Protein AF-A0A6G3WM19-F1 (afdb_monomer_lite)

Structure (mmCIF, N/CA/C/O backbone):
data_AF-A0A6G3WM19-F1
#
_entry.id   AF-A0A6G3WM19-F1
#
loop_
_atom_site.group_PDB
_atom_site.id
_atom_site.type_symbol
_atom_site.label_atom_id
_atom_site.label_alt_id
_atom_site.label_comp_id
_atom_site.label_asym_id
_atom_site.label_entity_id
_atom_site.label_seq_id
_atom_site.pdbx_PDB_ins_code
_atom_site.Cartn_x
_atom_site.Cartn_y
_atom_site.Cartn_z
_atom_site.occupancy
_atom_site.B_iso_or_equiv
_atom_site.auth_seq_id
_atom_site.auth_comp_id
_atom_site.auth_asym_id
_atom_site.auth_atom_id
_atom_site.pdbx_PDB_model_num
ATOM 1 N N . MET A 1 1 ? -0.258 9.817 -3.723 1.00 59.47 1 MET A N 1
ATOM 2 C CA . MET A 1 1 ? -0.788 8.672 -2.951 1.00 59.47 1 MET A CA 1
ATOM 3 C C . MET A 1 1 ? 0.342 7.672 -2.833 1.00 59.47 1 MET A C 1
ATOM 5 O O . MET A 1 1 ? 1.049 7.519 -3.818 1.00 59.47 1 MET A O 1
ATOM 9 N N . THR A 1 2 ? 0.588 7.080 -1.664 1.00 74.44 2 THR A N 1
ATOM 10 C CA . THR A 1 2 ? 1.709 6.129 -1.535 1.00 74.44 2 THR A CA 1
ATOM 11 C C . THR A 1 2 ? 1.338 4.825 -2.231 1.00 74.44 2 THR A C 1
ATOM 13 O O . THR A 1 2 ? 0.233 4.331 -2.022 1.00 74.44 2 THR A O 1
ATOM 16 N N . GLU A 1 3 ? 2.239 4.290 -3.051 1.00 81.25 3 GLU A N 1
ATOM 17 C CA . GLU A 1 3 ? 2.021 3.036 -3.782 1.00 81.25 3 GLU A CA 1
ATOM 18 C C . GLU A 1 3 ? 2.201 1.793 -2.903 1.00 81.25 3 GLU A C 1
ATOM 20 O O . GLU A 1 3 ? 1.558 0.776 -3.149 1.00 81.25 3 GLU A O 1
ATOM 25 N N . PHE A 1 4 ? 3.006 1.903 -1.841 1.00 87.62 4 PHE A N 1
ATOM 26 C CA . PHE A 1 4 ? 3.372 0.804 -0.949 1.00 87.62 4 PHE A CA 1
ATOM 27 C C . PHE A 1 4 ? 3.050 1.087 0.523 1.00 87.62 4 PHE A C 1
ATOM 29 O O . PHE A 1 4 ? 3.180 2.217 0.998 1.00 87.62 4 PHE A O 1
ATOM 36 N N . SER A 1 5 ? 2.716 0.047 1.288 1.00 91.31 5 SER A N 1
ATOM 37 C CA . SER A 1 5 ? 2.587 0.118 2.745 1.00 91.31 5 SER A CA 1
ATOM 38 C C . SER A 1 5 ? 2.879 -1.226 3.420 1.00 91.31 5 SER A C 1
ATOM 40 O O . SER A 1 5 ? 2.815 -2.292 2.806 1.00 91.31 5 SER A O 1
ATOM 42 N N . SER A 1 6 ? 3.186 -1.197 4.720 1.00 85.19 6 SER A N 1
ATOM 43 C CA . SER A 1 6 ? 3.525 -2.386 5.521 1.00 85.19 6 SER A CA 1
ATOM 44 C C . SER A 1 6 ? 2.405 -3.439 5.557 1.00 85.19 6 SER A C 1
ATOM 46 O O . SER A 1 6 ? 2.663 -4.644 5.665 1.00 85.19 6 SER A O 1
ATOM 48 N N . THR A 1 7 ? 1.152 -2.999 5.438 1.00 92.94 7 THR A N 1
ATOM 49 C CA . THR A 1 7 ? -0.041 -3.855 5.425 1.00 92.94 7 THR A CA 1
ATOM 50 C C . THR A 1 7 ? -0.666 -4.000 4.037 1.00 92.94 7 THR A C 1
ATOM 52 O O . THR A 1 7 ? -1.570 -4.821 3.878 1.00 92.94 7 THR A O 1
ATOM 55 N N . GLY A 1 8 ? -0.199 -3.237 3.045 1.00 93.88 8 GLY A N 1
ATOM 56 C CA . GLY A 1 8 ? -0.819 -3.112 1.722 1.00 93.88 8 GLY A CA 1
ATOM 57 C C . GLY A 1 8 ? -2.041 -2.191 1.704 1.00 93.88 8 GLY A C 1
ATOM 58 O O . GLY A 1 8 ? -2.777 -2.152 0.718 1.00 93.88 8 GLY A O 1
ATOM 59 N N . TRP A 1 9 ? -2.278 -1.457 2.792 1.00 95.75 9 TRP A N 1
ATOM 60 C CA . TRP A 1 9 ? -3.373 -0.506 2.935 1.00 95.75 9 TRP A CA 1
ATOM 61 C C . TRP A 1 9 ? -2.895 0.843 3.463 1.00 95.75 9 TRP A C 1
ATOM 63 O O . TRP A 1 9 ? -1.993 0.935 4.301 1.00 95.75 9 TRP A O 1
ATOM 73 N N . ILE A 1 10 ? -3.560 1.894 3.000 1.00 96.94 10 ILE A N 1
ATOM 74 C CA . ILE A 1 10 ? -3.472 3.248 3.543 1.00 96.94 10 ILE A CA 1
ATOM 75 C C . ILE A 1 10 ? -4.869 3.717 3.948 1.00 96.94 10 ILE A C 1
ATOM 77 O O . ILE A 1 10 ? -5.875 3.349 3.336 1.00 96.94 10 ILE A O 1
ATOM 81 N N . ALA A 1 11 ? -4.934 4.542 4.984 1.00 96.94 11 ALA A N 1
ATOM 82 C CA . ALA A 1 11 ? -6.136 5.254 5.379 1.00 96.94 11 ALA A CA 1
ATOM 83 C C . ALA A 1 11 ? -6.139 6.641 4.732 1.00 96.94 11 ALA A C 1
ATOM 85 O O . ALA A 1 11 ? -5.166 7.391 4.851 1.00 96.94 11 ALA A O 1
ATOM 86 N N . LEU A 1 12 ? -7.235 6.978 4.055 1.00 97.12 12 LEU A N 1
ATOM 87 C CA . LEU A 1 12 ? -7.467 8.293 3.475 1.00 97.12 12 LEU A CA 1
ATOM 88 C C . LEU A 1 12 ? -8.371 9.107 4.398 1.00 97.12 12 LEU A C 1
ATOM 90 O O . LEU A 1 12 ? -9.450 8.655 4.791 1.00 97.12 12 LEU A O 1
ATOM 94 N N . PHE A 1 13 ? -7.922 10.317 4.698 1.00 96.44 13 PHE A N 1
ATOM 95 C CA . PHE A 1 13 ? -8.639 11.337 5.447 1.00 96.44 13 PHE A CA 1
ATOM 96 C C . PHE A 1 13 ? -8.851 12.557 4.545 1.00 96.44 13 PHE A C 1
ATOM 98 O O . PHE A 1 13 ? -8.237 12.659 3.483 1.00 96.44 13 PHE A O 1
ATOM 105 N N . SER A 1 14 ? -9.676 13.512 4.969 1.00 96.19 14 SER A N 1
ATOM 106 C CA . SER A 1 14 ? -10.016 14.684 4.146 1.00 96.19 14 SER A CA 1
ATOM 107 C C . SER A 1 14 ? -8.814 15.459 3.600 1.00 96.19 14 SER A C 1
ATOM 109 O O . SER A 1 14 ? -8.828 15.834 2.433 1.00 96.19 14 SER A O 1
ATOM 111 N N . ASN A 1 15 ? -7.768 15.660 4.409 1.00 93.81 15 ASN A N 1
ATOM 112 C CA . ASN A 1 15 ? -6.598 16.466 4.026 1.00 93.81 15 ASN A CA 1
ATOM 113 C C . ASN A 1 15 ? -5.265 15.717 4.160 1.00 93.81 15 ASN A C 1
ATOM 115 O O . ASN A 1 15 ? -4.201 16.327 4.079 1.00 93.81 15 ASN A O 1
ATOM 119 N N . ARG A 1 16 ? -5.299 14.409 4.431 1.00 93.81 16 ARG A N 1
ATOM 120 C CA . ARG A 1 16 ? -4.088 13.615 4.664 1.00 93.81 16 ARG A CA 1
ATOM 121 C C . ARG A 1 16 ? -4.323 12.140 4.384 1.00 93.81 16 ARG A C 1
ATOM 123 O O . ARG A 1 16 ? -5.450 11.665 4.307 1.00 93.81 16 ARG A O 1
ATOM 130 N N . GLN A 1 17 ? -3.229 11.406 4.313 1.00 94.69 17 GLN A N 1
ATOM 131 C CA . GLN A 1 17 ? -3.211 9.950 4.276 1.00 94.69 17 GLN A CA 1
ATOM 132 C C . GLN A 1 17 ? -2.275 9.437 5.372 1.00 94.69 17 GLN A C 1
ATOM 134 O O . GLN A 1 17 ? -1.358 10.150 5.782 1.00 94.69 17 GLN A O 1
ATOM 139 N N . ALA A 1 18 ? -2.498 8.215 5.841 1.00 94.19 18 ALA A N 1
ATOM 140 C CA . ALA A 1 18 ? -1.597 7.531 6.764 1.00 94.19 18 ALA A CA 1
ATOM 141 C C . ALA A 1 18 ? -1.474 6.055 6.383 1.00 94.19 18 ALA A C 1
ATOM 143 O O . ALA A 1 18 ? -2.428 5.464 5.871 1.00 94.19 18 ALA A O 1
ATOM 144 N N . ASN A 1 19 ? -0.319 5.452 6.657 1.00 94.50 19 ASN A N 1
ATOM 145 C CA . ASN A 1 19 ? -0.174 4.006 6.549 1.00 94.50 19 ASN A CA 1
ATOM 146 C C . ASN A 1 19 ? -1.084 3.325 7.570 1.00 94.50 19 ASN A C 1
ATOM 148 O O . ASN A 1 19 ? -1.183 3.759 8.720 1.00 94.50 19 ASN A O 1
ATOM 152 N N . VAL A 1 20 ? -1.750 2.253 7.144 1.00 96.31 20 VAL A N 1
ATOM 153 C CA . VAL A 1 20 ? -2.355 1.327 8.096 1.00 96.31 20 VAL A CA 1
ATOM 154 C C . VAL A 1 20 ? -1.227 0.478 8.661 1.00 96.31 20 VAL A C 1
ATOM 156 O O . VAL A 1 20 ? -0.579 -0.259 7.921 1.00 96.31 20 VAL A O 1
ATOM 159 N N . GLU A 1 21 ? -1.003 0.581 9.965 1.00 95.62 21 GLU A N 1
ATOM 160 C CA . GLU A 1 21 ? 0.080 -0.122 10.664 1.00 95.62 21 GLU A CA 1
ATOM 161 C C . GLU A 1 21 ? -0.348 -1.509 11.150 1.00 95.62 21 GLU A C 1
ATOM 163 O O . GLU A 1 21 ? 0.474 -2.366 11.470 1.00 95.62 21 GLU A O 1
ATOM 168 N N . GLY A 1 22 ? -1.655 -1.761 11.189 1.00 95.69 22 GLY A N 1
ATOM 169 C CA . GLY A 1 22 ? -2.196 -3.042 11.599 1.00 95.69 22 GLY A CA 1
ATOM 170 C C . GLY A 1 22 ? -3.712 -3.043 11.661 1.00 95.69 22 GLY A C 1
ATOM 171 O O . GLY A 1 22 ? -4.386 -2.135 11.176 1.00 95.69 22 GLY A O 1
ATOM 172 N N . TRP A 1 23 ? -4.241 -4.088 12.284 1.00 97.00 23 TRP A N 1
ATOM 173 C CA . TRP A 1 23 ? -5.670 -4.303 12.440 1.00 97.00 23 TRP A CA 1
ATOM 174 C C . TRP A 1 23 ? -5.957 -4.655 13.888 1.00 97.00 23 TRP A C 1
ATOM 176 O O . TRP A 1 23 ? -5.273 -5.503 14.465 1.00 97.00 23 TRP A O 1
ATOM 186 N N . ASP A 1 24 ? -6.984 -4.037 14.456 1.00 96.62 24 ASP A N 1
A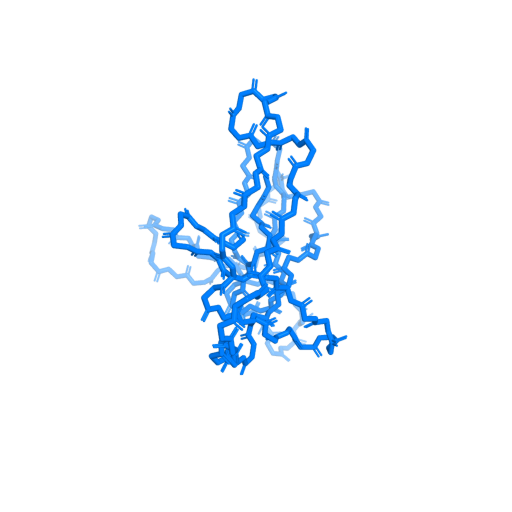TOM 187 C CA . ASP A 1 24 ? -7.496 -4.455 15.750 1.00 96.62 24 ASP A CA 1
ATOM 188 C C . ASP A 1 24 ? -7.997 -5.905 15.653 1.00 96.62 24 ASP A C 1
ATOM 190 O O . ASP A 1 24 ? -8.757 -6.263 14.750 1.00 96.62 24 ASP A O 1
ATOM 194 N N . LEU A 1 25 ? -7.544 -6.775 16.554 1.00 94.81 25 LEU A N 1
ATOM 195 C CA . LEU A 1 25 ? -7.795 -8.215 16.430 1.00 94.81 25 LEU A CA 1
ATOM 196 C C . LEU A 1 25 ? -9.247 -8.603 16.734 1.00 94.81 25 LEU A C 1
ATOM 198 O O . LEU A 1 25 ? -9.690 -9.664 16.288 1.00 94.81 25 LEU A O 1
ATOM 202 N N . VAL A 1 26 ? -9.976 -7.756 17.465 1.00 96.19 26 VAL A N 1
ATOM 203 C CA . VAL A 1 26 ? -11.354 -8.014 17.897 1.00 96.19 26 VAL A CA 1
ATOM 204 C C . VAL A 1 26 ? -12.341 -7.417 16.898 1.00 96.19 26 VAL A C 1
ATOM 206 O O . VAL A 1 26 ? -13.160 -8.129 16.325 1.00 96.19 26 VAL A O 1
ATOM 209 N N . THR A 1 27 ? -12.237 -6.115 16.659 1.00 96.31 27 THR A N 1
ATOM 210 C CA . THR A 1 27 ? -13.140 -5.333 15.806 1.00 96.31 27 THR A CA 1
ATOM 211 C C . THR A 1 27 ? -12.766 -5.385 14.328 1.00 96.31 27 THR A C 1
ATOM 213 O O . THR A 1 27 ? -13.589 -5.040 13.484 1.00 96.31 27 THR A O 1
ATOM 216 N N . ARG A 1 28 ? -11.539 -5.817 13.997 1.00 96.06 28 ARG A N 1
ATOM 217 C CA . ARG A 1 28 ? -10.986 -5.831 12.629 1.00 96.06 28 ARG A CA 1
ATOM 218 C C . ARG A 1 28 ? -10.910 -4.449 11.979 1.00 96.06 28 ARG A C 1
ATOM 220 O O . ARG A 1 28 ? -10.816 -4.352 10.759 1.00 96.06 28 ARG A O 1
ATOM 227 N N . ILE A 1 29 ? -10.908 -3.384 12.779 1.00 98.00 29 ILE A N 1
ATOM 228 C CA . ILE A 1 29 ? -10.747 -2.010 12.297 1.00 98.00 29 ILE A CA 1
ATOM 229 C C . ILE A 1 29 ? -9.265 -1.737 12.017 1.00 98.00 29 ILE A C 1
ATOM 231 O O . ILE A 1 29 ? -8.385 -2.176 12.760 1.00 98.00 29 ILE A O 1
ATOM 235 N N . ALA A 1 30 ? -8.987 -1.013 10.933 1.00 97.94 30 ALA A N 1
ATOM 236 C CA . ALA A 1 30 ? -7.639 -0.573 10.595 1.00 97.94 30 ALA A CA 1
ATOM 237 C C . ALA A 1 30 ? -7.085 0.379 11.664 1.00 97.94 30 ALA A C 1
ATOM 239 O O . ALA A 1 30 ? -7.787 1.271 12.145 1.00 97.94 30 ALA A O 1
ATOM 240 N N . LEU A 1 31 ? -5.810 0.206 11.994 1.00 98.06 31 LEU A N 1
ATOM 241 C CA . LEU A 1 31 ? -5.091 1.023 12.960 1.00 98.06 31 LEU A CA 1
ATOM 242 C C . LEU A 1 31 ? -4.084 1.920 12.245 1.00 98.06 31 LEU A C 1
ATOM 244 O O . LEU A 1 31 ? -3.332 1.458 11.387 1.00 98.06 31 LEU A O 1
ATOM 248 N N . VAL A 1 32 ? -4.046 3.191 12.631 1.00 96.94 32 VAL A N 1
ATOM 249 C CA . VAL A 1 32 ? -3.049 4.167 12.173 1.00 96.94 32 VAL A CA 1
ATOM 250 C C . VAL A 1 32 ? -2.253 4.684 13.363 1.00 96.94 32 VAL A C 1
ATOM 252 O O . VAL A 1 32 ? -2.748 4.690 14.493 1.00 96.94 32 VAL A O 1
ATOM 255 N N . ALA A 1 33 ? -1.018 5.117 13.121 1.00 96.19 33 ALA A N 1
ATOM 256 C CA . ALA A 1 33 ? -0.212 5.756 14.151 1.00 96.19 33 ALA A CA 1
ATOM 257 C C . ALA A 1 33 ? -0.774 7.144 14.509 1.00 96.19 33 ALA A C 1
ATOM 259 O O . ALA A 1 33 ? -0.908 8.018 13.650 1.00 96.19 33 ALA A O 1
ATOM 260 N N . ASP A 1 34 ? -1.064 7.354 15.791 1.00 94.81 34 ASP A N 1
ATOM 261 C CA . ASP A 1 34 ? -1.235 8.673 16.392 1.00 94.81 34 ASP A CA 1
ATOM 262 C C . ASP A 1 34 ? 0.154 9.173 16.814 1.00 94.81 34 ASP A C 1
ATOM 264 O O . ASP A 1 34 ? 0.708 8.736 17.825 1.00 94.81 34 ASP A O 1
ATOM 268 N N . THR A 1 35 ? 0.752 10.052 16.008 1.00 89.00 35 THR A N 1
ATOM 269 C CA . THR A 1 35 ? 2.126 10.536 16.219 1.00 89.00 35 THR A CA 1
ATOM 270 C C . THR A 1 35 ? 2.269 11.443 17.435 1.00 89.00 35 THR A C 1
ATOM 272 O O . THR A 1 35 ? 3.373 11.582 17.951 1.00 89.00 35 THR A O 1
ATOM 275 N N . GLU A 1 36 ? 1.182 12.059 17.903 1.00 91.94 36 GLU A N 1
ATOM 276 C CA . GLU A 1 36 ? 1.212 12.914 19.093 1.00 91.94 36 GLU A CA 1
ATOM 277 C C . GLU A 1 36 ? 1.264 12.073 20.367 1.00 91.94 36 GLU A C 1
ATOM 279 O O . GLU A 1 36 ? 1.945 12.424 21.330 1.00 91.94 36 GLU A O 1
ATOM 284 N N . LYS A 1 37 ? 0.550 10.944 20.369 1.00 92.56 37 LYS A N 1
ATOM 285 C CA . LYS A 1 37 ? 0.431 10.062 21.537 1.00 92.56 37 LYS A CA 1
ATOM 286 C C . LYS A 1 37 ? 1.354 8.849 21.491 1.00 92.56 37 LYS A C 1
ATOM 288 O O . LYS A 1 37 ? 1.499 8.173 22.504 1.00 92.56 37 LYS A O 1
ATOM 293 N N . GLY A 1 38 ? 1.953 8.555 20.338 1.00 93.75 38 GLY A N 1
ATOM 294 C CA . GLY A 1 38 ? 2.800 7.380 20.140 1.00 93.75 38 GLY A CA 1
ATOM 295 C C . GLY A 1 38 ? 2.037 6.060 20.280 1.00 93.75 38 GLY A C 1
ATOM 296 O O . GLY A 1 38 ? 2.604 5.073 20.740 1.00 93.75 38 GLY A O 1
ATOM 297 N N . VAL A 1 39 ? 0.748 6.039 19.925 1.00 95.94 39 VAL A N 1
ATOM 298 C CA . VAL A 1 39 ? -0.114 4.848 20.025 1.00 95.94 39 VAL A CA 1
ATOM 299 C C . VAL A 1 39 ? -0.774 4.530 18.691 1.00 95.94 39 VAL A C 1
ATOM 301 O O . VAL A 1 39 ? -0.931 5.396 17.834 1.00 95.94 39 VAL A O 1
ATOM 304 N N . LEU A 1 40 ? -1.198 3.279 18.524 1.00 96.75 40 LEU A N 1
ATOM 305 C CA . LEU A 1 40 ? -2.064 2.892 17.418 1.00 96.75 40 LEU A CA 1
ATOM 306 C C . LEU A 1 40 ? -3.517 3.204 17.768 1.00 96.75 40 LEU A C 1
ATOM 308 O O . LEU A 1 40 ? -3.990 2.828 18.841 1.00 96.75 40 LEU A O 1
ATOM 312 N N . LYS A 1 41 ? -4.222 3.870 16.854 1.00 97.12 41 LYS A N 1
ATOM 313 C CA . LYS A 1 41 ? -5.617 4.265 17.038 1.00 97.12 41 LYS A CA 1
ATOM 314 C C . LYS A 1 41 ? -6.484 3.778 15.869 1.00 97.12 41 LYS A C 1
ATOM 316 O O . LYS A 1 41 ? -6.035 3.850 14.720 1.00 97.12 41 LYS A O 1
ATOM 321 N N . PRO A 1 42 ? -7.710 3.291 16.127 1.00 97.88 42 PRO A N 1
ATOM 322 C CA . PRO A 1 42 ? -8.661 2.946 15.077 1.00 97.88 42 PRO A CA 1
ATOM 323 C C . PRO A 1 42 ? -8.945 4.122 14.144 1.00 97.88 42 PRO A C 1
ATOM 325 O O . PRO A 1 42 ? -9.166 5.247 14.592 1.00 97.88 42 PRO A O 1
ATOM 328 N N . VAL A 1 43 ? -9.007 3.859 12.837 1.00 97.69 43 VAL A N 1
ATOM 329 C CA . VAL A 1 43 ? -9.366 4.883 11.837 1.00 97.69 43 VAL A CA 1
ATOM 330 C C . VAL A 1 43 ? -10.752 5.485 12.080 1.00 97.69 43 VAL A C 1
ATOM 332 O O . VAL A 1 43 ? -10.974 6.652 11.781 1.00 97.69 43 VAL A O 1
ATOM 335 N N . THR A 1 44 ? -11.665 4.718 12.678 1.00 97.38 44 THR A N 1
ATOM 336 C CA . THR A 1 44 ? -13.023 5.155 13.033 1.00 97.38 44 THR A CA 1
ATOM 337 C C . THR A 1 44 ? -13.056 6.224 14.119 1.00 97.38 44 THR A C 1
ATOM 339 O O . THR A 1 44 ? -14.053 6.927 14.244 1.00 97.38 44 THR A O 1
ATOM 342 N N . ASP A 1 45 ? -11.975 6.384 14.883 1.00 96.81 45 ASP A N 1
ATOM 343 C CA . ASP A 1 45 ? -11.889 7.409 15.923 1.00 96.81 45 ASP A CA 1
ATOM 344 C C . ASP A 1 45 ? -11.458 8.777 15.366 1.00 96.81 45 ASP A C 1
ATOM 346 O O . ASP A 1 45 ? -11.213 9.716 16.134 1.00 96.81 45 ASP A O 1
ATOM 350 N N . TYR A 1 46 ? -11.285 8.882 14.048 1.00 96.12 46 TYR A N 1
ATOM 351 C CA . TYR A 1 46 ? -10.971 10.114 13.338 1.00 96.12 46 TYR A CA 1
ATOM 352 C C . TYR A 1 46 ? -12.202 10.544 12.531 1.00 96.12 46 TYR A C 1
ATOM 354 O O . TYR A 1 46 ? -12.556 9.872 11.561 1.00 96.12 46 TYR A O 1
ATOM 362 N N . PRO A 1 47 ? -12.862 11.660 12.893 1.00 96.12 47 PRO A N 1
ATOM 363 C CA . PRO A 1 47 ? -14.067 12.122 12.200 1.00 96.12 47 PRO A CA 1
ATO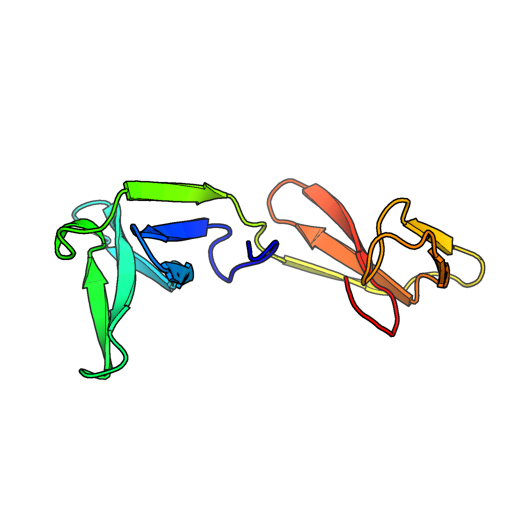M 364 C C . PRO A 1 47 ? -13.860 12.446 10.715 1.00 96.12 47 PRO A C 1
ATOM 366 O O . PRO A 1 47 ? -14.819 12.466 9.951 1.00 96.12 47 PRO A O 1
ATOM 369 N N . ASP A 1 48 ? -12.621 12.729 10.308 1.00 97.19 48 ASP A N 1
ATOM 370 C CA . ASP A 1 48 ? -12.230 13.043 8.934 1.00 97.19 48 ASP A CA 1
ATOM 371 C C . ASP A 1 48 ? -11.794 11.813 8.122 1.00 97.19 48 ASP A C 1
ATOM 373 O O . ASP A 1 48 ? -11.369 11.968 6.975 1.00 97.19 48 ASP A O 1
ATOM 377 N N . PHE A 1 49 ? -11.881 10.602 8.688 1.00 97.88 49 PHE A N 1
ATOM 378 C CA . PHE A 1 49 ? -11.622 9.361 7.964 1.00 97.88 49 PHE A CA 1
ATOM 379 C C . PHE A 1 49 ? -12.657 9.149 6.856 1.00 97.88 49 PHE A C 1
ATOM 381 O O . PHE A 1 49 ? -13.862 9.238 7.080 1.00 97.88 49 PHE A O 1
ATOM 388 N N . GLN A 1 50 ? -12.180 8.830 5.653 1.00 97.50 5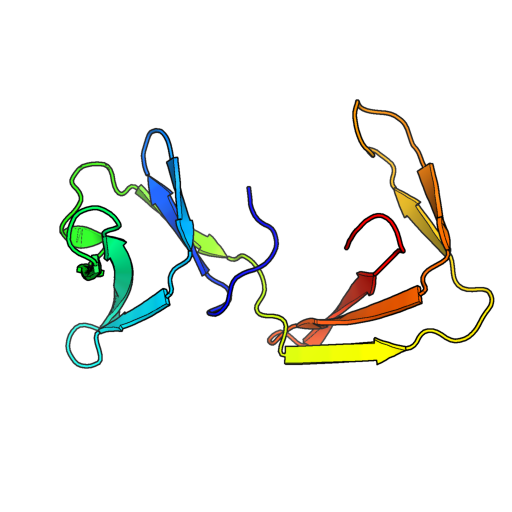0 GLN A N 1
ATOM 389 C CA . GLN A 1 50 ? -13.034 8.639 4.484 1.00 97.50 50 GLN A CA 1
ATOM 390 C C . GLN A 1 50 ? -13.118 7.174 4.068 1.00 97.50 50 GLN A C 1
ATOM 392 O O . GLN A 1 50 ? -14.208 6.623 3.933 1.00 97.50 50 GLN A O 1
ATOM 397 N N . ARG A 1 51 ? -11.967 6.548 3.800 1.00 97.12 51 ARG A N 1
ATOM 398 C CA . ARG A 1 51 ? -11.895 5.158 3.334 1.00 97.12 51 ARG A CA 1
ATOM 399 C C . ARG A 1 51 ? -10.494 4.584 3.466 1.00 97.12 51 ARG A C 1
ATOM 401 O O . ARG A 1 51 ? -9.512 5.315 3.580 1.00 97.12 51 ARG A O 1
ATOM 408 N N . LEU A 1 52 ? -10.408 3.265 3.348 1.00 97.19 52 LEU A N 1
ATOM 409 C CA . LEU A 1 52 ? -9.152 2.584 3.064 1.00 97.19 52 LEU A CA 1
ATOM 410 C C . LEU A 1 52 ? -8.908 2.549 1.556 1.00 97.19 52 LEU A C 1
ATOM 412 O O . LEU A 1 52 ? -9.844 2.382 0.770 1.00 97.19 52 LEU A O 1
ATOM 416 N N . ALA A 1 53 ? -7.650 2.688 1.163 1.00 95.75 53 ALA A N 1
ATOM 417 C CA . ALA A 1 53 ? -7.200 2.468 -0.200 1.00 95.75 53 ALA A CA 1
ATOM 418 C C . ALA A 1 53 ? -6.067 1.445 -0.206 1.00 95.75 53 ALA A C 1
ATOM 420 O O . ALA A 1 53 ? -5.288 1.340 0.743 1.00 95.75 53 ALA A O 1
ATOM 421 N N . TYR A 1 54 ? -6.018 0.665 -1.277 1.00 92.88 54 TYR A N 1
ATOM 422 C CA . TYR A 1 54 ? -4.985 -0.334 -1.471 1.00 92.88 54 TYR A CA 1
ATOM 423 C C . TYR A 1 54 ? -3.679 0.335 -1.913 1.00 92.88 54 TYR A C 1
ATOM 425 O O . TYR A 1 54 ? -3.709 1.236 -2.748 1.00 92.88 54 TYR A O 1
ATOM 433 N N . ALA A 1 55 ? -2.564 -0.105 -1.338 1.00 91.44 55 ALA A N 1
ATOM 434 C CA . ALA A 1 55 ? -1.234 0.450 -1.559 1.00 91.44 55 ALA A CA 1
ATOM 435 C C . ALA A 1 55 ? -0.184 -0.650 -1.361 1.00 91.44 55 ALA A C 1
ATOM 437 O O . ALA A 1 55 ? 0.595 -0.548 -0.431 1.00 91.44 55 ALA A O 1
ATOM 438 N N . HIS A 1 56 ? -0.264 -1.742 -2.129 1.00 90.62 56 HIS A N 1
ATOM 439 C CA . HIS A 1 56 ? 0.697 -2.858 -2.224 1.00 90.62 56 HIS A CA 1
ATOM 440 C C . HIS A 1 56 ? 1.617 -3.140 -1.016 1.00 90.62 56 HIS A C 1
ATOM 442 O O . HIS A 1 56 ? 2.489 -2.359 -0.637 1.00 90.62 56 HIS A O 1
ATOM 448 N N . LYS A 1 57 ? 1.549 -4.355 -0.474 1.00 92.75 57 LYS A N 1
ATOM 449 C CA . LYS A 1 57 ? 2.542 -4.836 0.488 1.00 92.75 57 LYS A CA 1
ATOM 450 C C . LYS A 1 57 ? 3.711 -5.492 -0.237 1.00 92.75 57 LYS A C 1
ATOM 452 O O . LYS A 1 57 ? 3.576 -6.576 -0.801 1.00 92.75 57 LYS A O 1
ATOM 457 N N . VAL A 1 58 ? 4.898 -4.900 -0.139 1.00 91.69 58 VAL A N 1
ATOM 458 C CA . VAL A 1 58 ? 6.132 -5.557 -0.597 1.00 91.69 58 VAL A CA 1
ATOM 459 C C . VAL A 1 58 ? 6.430 -6.758 0.306 1.00 91.69 58 VAL A C 1
ATOM 461 O O . VAL A 1 58 ? 6.554 -6.618 1.523 1.00 91.69 58 VAL A O 1
ATOM 464 N N . ILE A 1 59 ? 6.537 -7.945 -0.290 1.00 93.44 59 ILE A N 1
ATOM 465 C CA . ILE A 1 59 ? 6.870 -9.203 0.400 1.00 93.44 59 ILE A CA 1
ATOM 466 C C . ILE A 1 59 ? 8.270 -9.716 0.059 1.00 93.44 59 ILE A C 1
ATOM 468 O O . ILE A 1 59 ? 8.754 -10.648 0.696 1.00 93.44 59 ILE A O 1
ATOM 472 N N . GLY A 1 60 ? 8.929 -9.118 -0.932 1.00 92.94 60 GLY A N 1
ATOM 473 C CA . GLY A 1 60 ? 10.287 -9.473 -1.313 1.00 92.94 60 GLY A CA 1
ATOM 474 C C . GLY A 1 60 ? 10.815 -8.619 -2.455 1.00 92.94 60 GLY A C 1
ATOM 475 O O . GLY A 1 60 ? 10.086 -7.821 -3.044 1.00 92.94 60 GLY A O 1
ATOM 476 N N . ALA A 1 61 ? 12.090 -8.819 -2.770 1.00 93.62 61 ALA A N 1
ATOM 477 C CA . ALA A 1 61 ? 12.742 -8.211 -3.917 1.00 93.62 61 ALA A CA 1
ATOM 478 C C . ALA A 1 61 ? 13.617 -9.243 -4.638 1.00 93.62 61 ALA A C 1
ATOM 480 O O . ALA A 1 61 ? 14.264 -10.072 -3.996 1.00 93.62 61 ALA A O 1
ATOM 481 N N . ILE A 1 62 ? 13.637 -9.184 -5.967 1.00 94.12 62 ILE A N 1
ATOM 482 C CA . ILE A 1 62 ? 14.459 -10.041 -6.825 1.00 94.12 62 ILE A CA 1
ATOM 483 C C . ILE A 1 62 ? 15.458 -9.146 -7.567 1.00 94.12 62 ILE A C 1
ATOM 485 O O . ILE A 1 62 ? 15.018 -8.248 -8.283 1.00 94.12 62 ILE A O 1
ATOM 489 N N . PRO A 1 63 ? 16.780 -9.358 -7.446 1.00 94.62 63 PRO A N 1
ATOM 490 C CA . PRO A 1 63 ? 17.759 -8.620 -8.241 1.00 94.62 63 PRO A CA 1
ATOM 491 C C . PRO A 1 63 ? 17.522 -8.813 -9.741 1.00 94.62 63 PRO A C 1
ATOM 493 O O . PRO A 1 63 ? 17.243 -9.926 -10.196 1.00 94.62 63 PRO A O 1
ATOM 496 N N . ALA A 1 64 ? 17.637 -7.742 -10.522 1.00 93.25 64 ALA A N 1
ATOM 497 C CA . ALA A 1 64 ? 17.457 -7.831 -11.963 1.00 93.25 64 ALA A CA 1
ATOM 498 C C . ALA A 1 64 ? 18.715 -8.385 -12.640 1.00 93.25 64 ALA A C 1
ATOM 500 O O . ALA A 1 64 ? 19.846 -8.088 -12.249 1.00 93.25 64 ALA A O 1
ATOM 501 N N . SER A 1 65 ? 18.514 -9.161 -13.706 1.00 91.88 65 SER A N 1
ATOM 502 C CA . SER A 1 65 ? 19.597 -9.431 -14.653 1.00 91.88 65 SER A CA 1
ATOM 503 C C . SER A 1 65 ? 19.880 -8.173 -15.487 1.00 91.88 65 SER A C 1
ATOM 505 O O . SER A 1 65 ? 18.954 -7.397 -15.748 1.00 91.88 65 SER A O 1
ATOM 507 N N . PRO A 1 66 ? 21.126 -7.949 -15.937 1.00 88.88 66 PRO A N 1
ATOM 508 C CA . PRO A 1 66 ? 21.442 -6.812 -16.794 1.00 88.88 66 PRO A CA 1
ATOM 509 C C . PRO A 1 66 ? 20.585 -6.778 -18.068 1.00 88.88 66 PRO A C 1
ATOM 511 O O . PRO A 1 66 ? 20.288 -7.817 -18.653 1.00 88.88 66 PRO A O 1
ATOM 514 N N . GLY A 1 67 ? 20.244 -5.572 -18.529 1.00 89.81 67 GLY A N 1
ATOM 515 C CA . GLY A 1 67 ? 19.588 -5.346 -19.824 1.00 89.81 67 GLY A CA 1
ATOM 516 C C . GLY A 1 67 ? 18.088 -5.043 -19.765 1.00 89.81 67 GLY A C 1
ATOM 517 O O . GLY A 1 67 ? 17.536 -4.590 -20.766 1.00 89.81 67 GLY A O 1
ATOM 518 N N . HIS A 1 68 ? 17.431 -5.208 -18.614 1.00 93.56 68 HIS A N 1
ATOM 519 C CA . HIS A 1 68 ? 16.034 -4.801 -18.445 1.00 93.56 68 HIS A CA 1
ATOM 520 C C . HIS A 1 68 ? 15.902 -3.292 -18.198 1.00 93.56 68 HIS A C 1
ATOM 522 O O . HIS A 1 68 ? 16.680 -2.689 -17.453 1.00 93.56 68 HIS A O 1
ATOM 528 N N . ARG A 1 69 ? 14.898 -2.677 -18.831 1.00 94.25 69 ARG A N 1
ATOM 529 C CA . ARG A 1 69 ? 14.588 -1.250 -18.709 1.00 94.25 69 ARG A CA 1
ATOM 530 C C . ARG A 1 69 ? 13.085 -1.049 -18.581 1.00 94.25 69 ARG A C 1
ATOM 532 O O . ARG A 1 69 ? 12.320 -1.803 -19.177 1.00 94.25 69 ARG A O 1
ATOM 539 N N . VAL A 1 70 ? 12.692 -0.024 -17.838 1.00 92.75 70 VAL A N 1
ATOM 540 C CA . VAL A 1 70 ? 11.304 0.437 -17.723 1.00 92.75 70 VAL A CA 1
ATOM 541 C C . VAL A 1 70 ? 11.176 1.785 -18.421 1.00 92.75 70 VAL A C 1
ATOM 543 O O . VAL A 1 70 ? 12.108 2.590 -18.383 1.00 92.75 70 VAL A O 1
ATOM 546 N N . HIS A 1 71 ? 10.051 1.997 -19.100 1.00 92.38 71 HIS A N 1
ATOM 547 C CA . HIS A 1 71 ? 9.669 3.287 -19.657 1.00 92.38 71 HIS A CA 1
ATOM 548 C C . HIS A 1 71 ? 8.513 3.844 -18.834 1.00 92.38 71 HIS A C 1
ATOM 550 O O . HIS A 1 71 ? 7.490 3.180 -18.683 1.00 92.38 71 HIS A O 1
ATOM 556 N N . TRP A 1 72 ? 8.706 5.040 -18.298 1.00 88.69 72 TRP A N 1
ATOM 557 C CA . TRP A 1 72 ? 7.716 5.793 -17.551 1.00 88.69 72 TRP A CA 1
ATOM 558 C C . TRP A 1 72 ? 7.160 6.876 -18.465 1.00 88.69 72 TRP A C 1
ATOM 560 O O . TRP A 1 72 ? 7.928 7.721 -18.923 1.00 88.69 72 TRP A O 1
ATOM 570 N N . ASP A 1 73 ? 5.855 6.857 -18.728 1.00 86.75 73 ASP A N 1
ATOM 571 C CA . ASP A 1 73 ? 5.206 7.859 -19.585 1.00 86.75 73 ASP A CA 1
ATOM 572 C C . ASP A 1 73 ? 5.039 9.220 -18.877 1.00 86.75 73 ASP A C 1
ATOM 574 O O . ASP A 1 73 ? 4.992 10.257 -19.531 1.00 86.75 73 ASP A O 1
ATOM 578 N N . ASP A 1 74 ? 4.981 9.220 -17.542 1.00 80.12 74 ASP A N 1
ATOM 579 C CA . ASP A 1 74 ? 4.761 10.398 -16.691 1.00 80.12 74 ASP A CA 1
ATOM 580 C C . ASP A 1 74 ? 5.682 10.323 -15.458 1.00 80.12 74 ASP A C 1
ATOM 582 O O . ASP A 1 74 ? 5.262 9.982 -14.352 1.00 80.12 74 ASP A O 1
ATOM 586 N N . PHE A 1 75 ? 6.986 10.535 -15.675 1.00 79.62 75 PHE A N 1
ATOM 587 C CA . PHE A 1 75 ? 7.967 10.663 -14.591 1.00 79.62 75 PHE A CA 1
ATOM 588 C C . PHE A 1 75 ? 7.984 12.108 -14.062 1.00 79.62 75 PHE A C 1
ATOM 590 O O . PHE A 1 75 ? 7.380 12.990 -14.672 1.00 79.62 75 PHE A O 1
ATOM 597 N N . GLU A 1 76 ? 8.670 12.362 -12.939 1.00 74.81 76 GLU A N 1
ATOM 598 C CA . GLU A 1 76 ? 8.733 13.662 -12.244 1.00 74.81 76 GLU A CA 1
ATOM 599 C C . GLU A 1 76 ? 8.553 14.886 -13.164 1.00 74.81 76 GLU A C 1
ATOM 601 O O . GLU A 1 76 ? 9.417 15.228 -13.973 1.00 74.81 76 GLU A O 1
ATOM 606 N N . GLY A 1 77 ? 7.407 15.561 -13.025 1.00 77.50 77 GLY A N 1
ATOM 607 C CA . GLY A 1 77 ? 7.080 16.758 -13.800 1.00 77.50 77 GLY A CA 1
ATOM 608 C C . GLY A 1 77 ? 6.439 16.519 -15.172 1.00 77.50 77 GLY A C 1
ATOM 609 O O . GLY A 1 77 ? 6.409 17.459 -15.965 1.00 77.50 77 GLY A O 1
ATOM 610 N N . GLY A 1 78 ? 5.910 15.328 -15.470 1.00 81.31 78 GLY A N 1
ATOM 611 C CA . GLY A 1 78 ? 5.217 15.070 -16.739 1.00 81.31 78 GLY A CA 1
ATOM 612 C C . GLY A 1 78 ? 6.118 14.590 -17.870 1.00 81.31 78 GLY A C 1
ATOM 613 O O . GLY A 1 78 ? 5.683 14.558 -19.021 1.00 81.31 78 GLY A O 1
ATOM 614 N N . VAL A 1 79 ? 7.390 14.301 -17.589 1.00 82.44 79 VAL A N 1
ATOM 615 C CA . VAL A 1 79 ? 8.392 14.042 -18.628 1.00 82.44 79 VAL A CA 1
ATOM 616 C C . VAL A 1 79 ? 8.653 12.542 -18.725 1.00 82.44 79 VAL A C 1
ATOM 618 O O . VAL A 1 79 ? 9.063 11.945 -17.732 1.00 82.44 79 VAL A O 1
ATOM 621 N N . PRO A 1 80 ? 8.486 11.916 -19.903 1.00 86.88 80 PRO A N 1
ATOM 622 C CA . PRO A 1 80 ? 8.781 10.502 -20.052 1.00 86.88 80 PRO A CA 1
ATOM 623 C C . PRO A 1 80 ? 10.253 10.180 -19.780 1.00 86.88 80 PRO A C 1
ATOM 625 O O . PRO A 1 80 ? 11.154 10.928 -20.177 1.00 86.88 80 PRO A O 1
ATOM 628 N N . ARG A 1 81 ? 10.520 9.028 -19.160 1.00 90.06 81 ARG A N 1
ATOM 629 C CA . ARG A 1 81 ? 11.882 8.605 -18.807 1.00 90.06 81 ARG A CA 1
ATOM 630 C C . ARG A 1 81 ? 12.063 7.102 -18.961 1.00 90.06 81 ARG A C 1
ATOM 632 O O . ARG A 1 81 ? 11.187 6.324 -18.613 1.00 90.06 81 ARG A O 1
ATOM 639 N N . THR A 1 82 ? 13.231 6.686 -19.450 1.00 93.06 82 THR A N 1
ATOM 640 C CA . THR A 1 82 ? 13.596 5.264 -19.530 1.00 93.06 82 THR A CA 1
ATOM 641 C C . THR A 1 82 ? 14.768 4.956 -18.612 1.00 93.06 82 THR A C 1
ATOM 643 O O . THR A 1 82 ? 15.878 5.448 -18.832 1.00 93.06 82 THR A O 1
ATOM 646 N N . GLU A 1 83 ? 14.568 4.051 -17.663 1.00 92.38 83 GLU A N 1
ATOM 647 C CA . GLU A 1 83 ? 15.535 3.734 -16.611 1.00 92.38 83 GLU A CA 1
ATOM 648 C C . GLU A 1 83 ? 15.963 2.266 -16.636 1.00 92.38 83 GLU A C 1
ATOM 650 O O . GLU A 1 83 ? 15.254 1.399 -17.149 1.00 92.38 83 GLU A O 1
ATOM 655 N N . THR A 1 84 ? 17.153 1.984 -16.101 1.00 94.94 84 THR A N 1
ATOM 656 C CA . THR A 1 84 ? 17.617 0.605 -15.907 1.00 94.94 84 THR A CA 1
ATOM 657 C C . THR A 1 84 ? 16.917 0.010 -14.692 1.00 94.94 84 THR A C 1
ATOM 659 O O . THR A 1 84 ? 16.927 0.607 -13.616 1.00 94.94 84 THR A O 1
ATOM 662 N N . ILE A 1 85 ? 16.364 -1.189 -14.854 1.00 95.19 85 ILE A N 1
ATOM 663 C CA . ILE A 1 85 ? 15.783 -1.945 -13.746 1.00 95.19 85 ILE A CA 1
ATOM 664 C C . ILE A 1 85 ? 16.930 -2.613 -12.983 1.00 95.19 85 ILE A C 1
ATOM 666 O O . ILE A 1 85 ? 17.707 -3.370 -13.566 1.00 95.19 85 ILE A O 1
ATOM 670 N N . VAL A 1 86 ? 17.047 -2.325 -11.686 1.00 94.81 86 VAL A N 1
ATOM 671 C CA . VAL A 1 86 ? 18.049 -2.927 -10.786 1.00 94.81 86 VAL A CA 1
ATOM 672 C C . VAL A 1 86 ? 17.475 -4.095 -9.985 1.00 94.81 86 VAL A C 1
ATOM 674 O O . VAL A 1 86 ? 18.212 -4.963 -9.515 1.00 94.81 86 VAL A O 1
ATOM 677 N N . GLY A 1 87 ? 16.152 -4.163 -9.873 1.00 95.12 87 GLY A N 1
ATOM 678 C CA . GLY A 1 87 ? 15.455 -5.251 -9.213 1.00 95.12 87 GLY A CA 1
ATOM 679 C C . GLY A 1 87 ? 13.965 -5.235 -9.491 1.00 95.12 87 GLY A C 1
ATOM 680 O O . GLY A 1 87 ? 13.449 -4.394 -10.218 1.00 95.12 87 GLY A O 1
ATOM 681 N N . TRP A 1 88 ? 13.277 -6.178 -8.877 1.00 94.44 88 TRP A N 1
ATOM 682 C CA . TRP A 1 88 ? 11.842 -6.332 -8.972 1.00 94.44 88 TRP A CA 1
ATOM 683 C C . TRP A 1 88 ? 11.261 -6.433 -7.573 1.00 94.44 88 TRP A C 1
ATOM 685 O O . TRP A 1 88 ? 11.668 -7.308 -6.808 1.00 94.44 88 TRP A O 1
ATOM 695 N N . LEU A 1 89 ? 10.311 -5.569 -7.237 1.00 93.62 89 LEU A N 1
ATOM 696 C CA . LEU A 1 89 ? 9.530 -5.690 -6.015 1.00 93.62 89 LEU A CA 1
ATOM 697 C C . LEU A 1 89 ? 8.434 -6.726 -6.225 1.00 93.62 89 LEU A C 1
ATOM 699 O O . LEU A 1 89 ? 7.670 -6.654 -7.184 1.00 93.62 89 LEU A O 1
ATOM 703 N N . VAL A 1 90 ? 8.347 -7.683 -5.309 1.00 93.81 90 VAL A N 1
ATOM 704 C CA . VAL A 1 90 ? 7.284 -8.684 -5.287 1.00 93.81 90 VAL A CA 1
ATOM 705 C C . VAL A 1 90 ? 6.243 -8.237 -4.274 1.00 93.81 90 VAL A C 1
ATOM 707 O O . VAL A 1 90 ? 6.563 -8.004 -3.107 1.00 93.81 90 VAL A O 1
ATOM 710 N N . THR A 1 91 ? 4.996 -8.127 -4.718 1.00 93.38 91 THR A N 1
ATOM 711 C CA . THR A 1 91 ? 3.862 -7.737 -3.874 1.00 93.38 91 THR A CA 1
ATOM 712 C C . THR A 1 91 ? 3.101 -8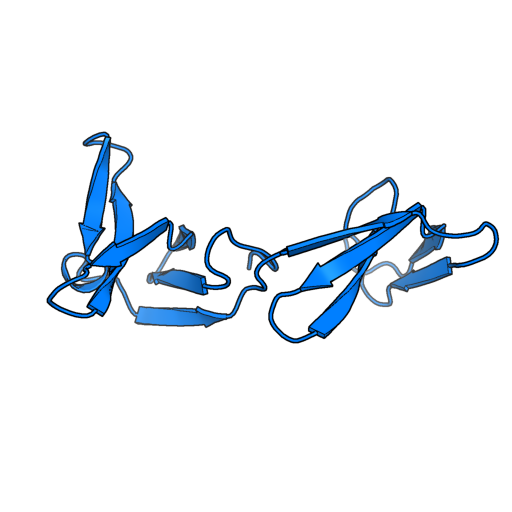.963 -3.377 1.00 93.38 91 THR A C 1
ATOM 714 O O . THR A 1 91 ? 3.135 -10.039 -3.978 1.00 93.38 91 THR A O 1
ATOM 717 N N . GLU A 1 92 ? 2.370 -8.813 -2.280 1.00 91.75 92 GLU A N 1
ATOM 718 C CA . GLU A 1 92 ? 1.528 -9.850 -1.682 1.00 91.75 92 GLU A CA 1
ATOM 719 C C . GLU A 1 92 ? 0.421 -10.365 -2.612 1.00 91.75 92 GLU A C 1
ATOM 721 O O . GLU A 1 92 ? -0.100 -11.458 -2.399 1.00 91.75 92 GLU A O 1
ATOM 726 N N . ARG A 1 93 ? 0.073 -9.607 -3.661 1.00 88.62 93 ARG A N 1
ATOM 727 C CA . ARG A 1 93 ? -0.883 -10.017 -4.703 1.00 88.62 93 ARG A CA 1
A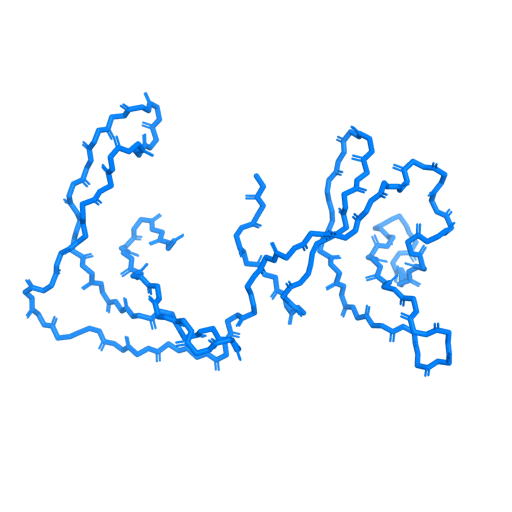TOM 728 C C . ARG A 1 93 ? -0.217 -10.626 -5.939 1.00 88.62 93 ARG A C 1
ATOM 730 O O . ARG A 1 93 ? -0.814 -10.625 -7.011 1.00 88.62 93 ARG A O 1
ATOM 737 N N . ALA 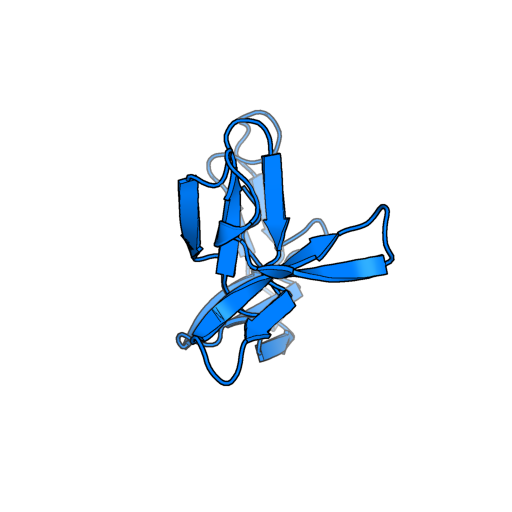A 1 94 ? 1.007 -11.137 -5.791 1.00 74.56 94 ALA A N 1
ATOM 738 C CA . ALA A 1 94 ? 1.810 -11.724 -6.866 1.00 74.56 94 ALA A CA 1
ATOM 739 C C . ALA A 1 94 ? 2.083 -10.771 -8.050 1.00 74.56 94 ALA A C 1
ATOM 741 O O . ALA A 1 94 ? 2.448 -11.214 -9.137 1.00 74.56 94 ALA A O 1
ATOM 742 N N . GLY A 1 95 ? 1.934 -9.461 -7.838 1.00 84.44 95 GLY A N 1
ATOM 743 C CA . GLY A 1 95 ? 2.400 -8.443 -8.771 1.00 84.44 95 GLY A CA 1
ATOM 744 C C . GLY A 1 95 ? 3.908 -8.258 -8.642 1.00 84.44 95 GLY A C 1
ATOM 745 O O . GLY A 1 95 ? 4.446 -8.340 -7.533 1.00 84.44 95 GLY A O 1
ATOM 746 N N . VAL A 1 96 ? 4.564 -7.995 -9.767 1.00 90.56 96 VAL A N 1
ATOM 747 C CA . VAL A 1 96 ? 5.995 -7.706 -9.842 1.00 90.56 96 VAL A CA 1
ATOM 748 C C . VAL A 1 96 ? 6.161 -6.303 -10.414 1.00 90.56 96 VAL A C 1
ATOM 750 O O . VAL A 1 96 ? 5.710 -6.047 -11.529 1.00 90.56 96 VAL A O 1
ATOM 753 N N . LEU A 1 97 ? 6.770 -5.404 -9.643 1.00 92.00 97 LEU A N 1
ATOM 754 C CA . LEU A 1 97 ? 6.967 -3.999 -10.009 1.00 92.00 97 LEU A CA 1
ATOM 755 C C . LEU A 1 97 ? 8.462 -3.715 -10.214 1.00 92.00 97 LEU A C 1
ATOM 757 O O . LEU A 1 97 ? 9.286 -4.267 -9.478 1.00 92.00 97 LEU A O 1
ATOM 761 N N . PRO A 1 98 ? 8.846 -2.922 -11.224 1.00 92.75 98 PRO A N 1
ATOM 762 C CA . PRO A 1 98 ? 10.247 -2.598 -11.466 1.00 92.75 98 PRO A CA 1
ATOM 763 C C . PRO A 1 98 ? 10.798 -1.686 -10.360 1.00 92.75 98 PRO A C 1
ATOM 765 O O . PRO A 1 98 ? 10.152 -0.729 -9.966 1.00 92.75 98 PRO A O 1
ATOM 768 N N . LEU A 1 99 ? 12.012 -1.969 -9.887 1.00 91.75 99 LEU A N 1
ATOM 769 C CA . LEU A 1 99 ? 12.795 -1.092 -9.014 1.00 91.75 99 LEU A CA 1
ATOM 770 C C . LEU A 1 99 ? 13.966 -0.530 -9.825 1.00 91.75 99 LEU A C 1
ATOM 772 O O . LEU A 1 99 ? 14.744 -1.293 -10.409 1.00 91.75 99 LEU A O 1
ATOM 776 N N . THR A 1 100 ? 14.107 0.788 -9.843 1.00 92.00 100 THR A N 1
ATOM 777 C CA . THR A 1 100 ? 15.214 1.533 -10.455 1.00 92.00 100 THR A CA 1
ATOM 778 C C . THR A 1 100 ? 16.076 2.172 -9.358 1.00 92.00 100 THR A C 1
ATOM 780 O O . THR A 1 100 ? 15.777 2.068 -8.169 1.00 92.00 100 THR A O 1
ATOM 783 N N . ALA A 1 101 ? 17.211 2.770 -9.729 1.00 85.38 101 ALA A N 1
ATOM 784 C CA . ALA A 1 101 ? 18.084 3.438 -8.757 1.00 85.38 101 ALA A CA 1
ATOM 785 C C . ALA A 1 101 ? 17.439 4.695 -8.144 1.00 85.38 101 ALA A C 1
ATOM 787 O O . ALA A 1 101 ? 17.774 5.054 -7.016 1.00 85.38 101 ALA A O 1
ATOM 788 N N . ASP A 1 102 ? 16.517 5.323 -8.879 1.00 80.31 102 ASP A N 1
ATOM 789 C CA . ASP A 1 102 ? 15.860 6.569 -8.487 1.00 80.31 102 ASP A CA 1
ATOM 790 C C . ASP A 1 102 ? 14.522 6.308 -7.764 1.00 80.31 102 ASP A C 1
ATOM 792 O O . ASP A 1 102 ? 14.008 7.198 -7.089 1.00 80.31 102 ASP A O 1
ATOM 796 N N . GLY A 1 103 ? 13.976 5.087 -7.840 1.00 71.38 103 GLY A N 1
ATOM 797 C CA . GLY A 1 103 ? 12.757 4.696 -7.129 1.00 71.38 103 GLY A CA 1
ATOM 798 C C . GLY A 1 103 ? 12.127 3.401 -7.647 1.00 71.38 103 GLY A C 1
ATOM 799 O O . GLY A 1 103 ? 12.657 2.755 -8.548 1.00 71.38 103 GLY A O 1
ATOM 800 N N . ALA A 1 104 ? 11.000 3.013 -7.052 1.00 59.59 104 ALA A N 1
ATOM 801 C CA . ALA A 1 104 ? 10.105 1.965 -7.548 1.00 59.59 104 ALA A CA 1
ATOM 802 C C . ALA A 1 104 ? 8.716 2.548 -7.768 1.00 59.59 104 ALA A C 1
ATOM 804 O O . ALA A 1 104 ? 8.340 3.408 -6.934 1.00 59.59 104 ALA A O 1
#

Secondary structure (DSSP, 8-state):
--S--SSSEEEEESS-EEEEEEE-TTT--EEEEETTTTEEEEGGG-TTEEEEEE---EEEEEEPPTT-EEEEEEETTTEEEEEE--EEEEETTS-EEEE-SS--

Foldseek 3Di:
DAQEAQVQKWWDFPVDIFGQPDADPPPRATWGAPPVVRDTDGLVVDPRTDDMDGRFYFPDKAADDPDDKDWDCQPDPRDIDIFTFGIWTQTPVRDTHGAGPVGD

pLDDT: mean 91.48, std 7.32, range [59.47, 98.06]

Sequence (104 aa):
MTEFSSTGWIALFSNRQANVEGWDLVTRIALVADTEKGVLKPVTDYPDFQRLAYAHKVIGAIPASPGHRVHWDDFEGGVPRTETIVGWLVTERAGVLPLTADGA

Radius of gyration: 16.84 Å; chains: 1; bounding box: 36×28×42 Å

Organism: NCBI:txid2706086